Protein AF-A0A5K0ZUV0-F1 (afdb_monomer)

Organism: NCBI:txid210225

Structure (mmCIF, N/CA/C/O backbone):
data_AF-A0A5K0ZUV0-F1
#
_entry.id   AF-A0A5K0ZUV0-F1
#
loop_
_atom_site.group_PDB
_atom_site.id
_atom_site.type_symbol
_atom_site.label_atom_id
_atom_site.label_alt_id
_atom_site.label_comp_id
_atom_site.label_asym_id
_atom_site.label_entity_id
_atom_site.label_seq_id
_atom_site.pdbx_PDB_ins_code
_atom_site.Cartn_x
_atom_site.Cartn_y
_atom_site.Cartn_z
_atom_site.occupancy
_atom_site.B_iso_or_equiv
_atom_site.auth_seq_id
_atom_site.auth_comp_id
_a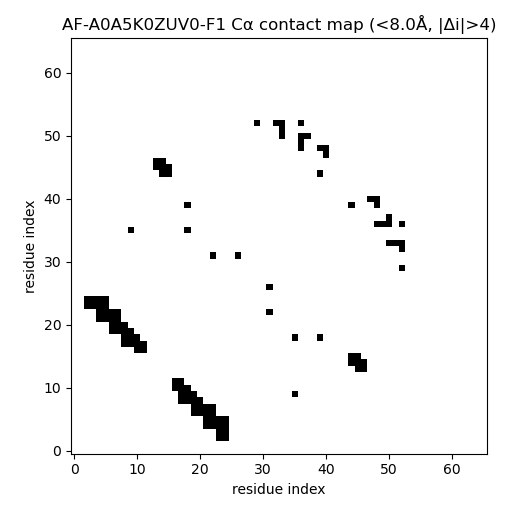tom_site.auth_asym_id
_atom_site.auth_atom_id
_atom_site.pdbx_PDB_model_num
ATOM 1 N N . MET A 1 1 ? -13.082 -0.586 25.564 1.00 49.84 1 MET A N 1
ATOM 2 C CA . MET A 1 1 ? -13.389 -0.882 24.145 1.00 49.84 1 MET A CA 1
ATOM 3 C C . MET A 1 1 ? -12.320 -1.829 23.621 1.00 49.84 1 MET A C 1
ATOM 5 O O . MET A 1 1 ? -11.152 -1.582 23.888 1.00 49.84 1 MET A O 1
ATOM 9 N N . LYS A 1 2 ? -12.682 -2.941 22.966 1.00 60.56 2 LYS A N 1
ATOM 10 C CA . LYS A 1 2 ? -11.691 -3.801 22.294 1.00 60.56 2 LYS A CA 1
ATOM 11 C C . LYS A 1 2 ? -11.154 -3.025 21.091 1.00 60.56 2 LYS A C 1
ATOM 13 O O . LYS A 1 2 ? -11.952 -2.657 20.236 1.00 60.56 2 LYS A O 1
ATOM 18 N N . SER A 1 3 ? -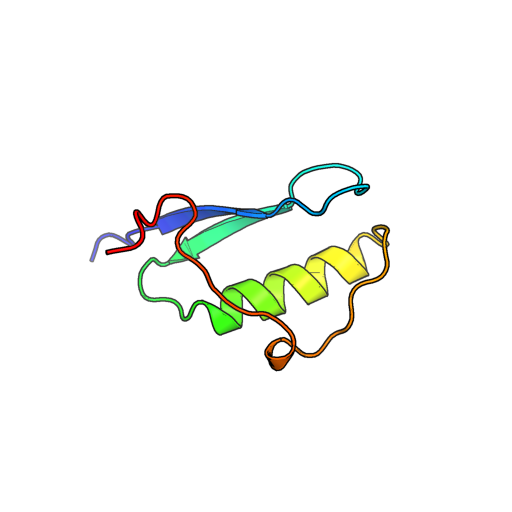9.846 -2.769 21.029 1.00 71.00 3 SER A N 1
ATOM 19 C CA . SER A 1 3 ? -9.213 -2.261 19.808 1.00 71.00 3 SER A CA 1
ATOM 20 C C . SER A 1 3 ? -9.374 -3.322 18.727 1.00 71.00 3 SER A C 1
ATOM 22 O O . SER A 1 3 ? -8.700 -4.352 18.766 1.00 71.00 3 SER A O 1
ATOM 24 N N . ASN A 1 4 ? -10.312 -3.106 17.807 1.00 89.38 4 ASN A N 1
ATOM 25 C CA . ASN A 1 4 ? -10.436 -3.947 16.631 1.00 89.38 4 ASN A CA 1
ATOM 26 C C . ASN A 1 4 ? -9.260 -3.601 15.722 1.00 89.38 4 ASN A C 1
ATOM 28 O O . ASN A 1 4 ? -9.221 -2.512 15.153 1.00 89.38 4 ASN A O 1
ATOM 32 N N . ARG A 1 5 ? -8.261 -4.479 15.678 1.00 93.31 5 ARG A N 1
ATOM 33 C CA . ARG A 1 5 ? -7.032 -4.248 14.925 1.00 93.31 5 ARG A CA 1
ATOM 34 C C . ARG A 1 5 ? -6.999 -5.138 13.701 1.00 93.31 5 ARG A C 1
ATOM 36 O O . ARG A 1 5 ? -7.382 -6.304 13.768 1.00 93.31 5 ARG A O 1
ATOM 43 N N . LEU A 1 6 ? -6.503 -4.584 12.608 1.00 94.38 6 LEU A N 1
ATOM 44 C CA . LEU A 1 6 ? -6.351 -5.266 11.336 1.00 94.38 6 LEU A CA 1
ATOM 45 C C . LEU A 1 6 ? -4.865 -5.408 11.032 1.00 94.38 6 LEU A C 1
ATOM 47 O O . LEU A 1 6 ? -4.099 -4.456 11.176 1.00 94.38 6 LEU A O 1
ATOM 51 N N . LEU A 1 7 ? -4.461 -6.603 10.608 1.00 95.94 7 LEU A N 1
ATOM 52 C CA . LEU A 1 7 ? -3.147 -6.804 10.016 1.00 95.94 7 LEU A CA 1
ATOM 53 C C . LEU A 1 7 ? -3.248 -6.489 8.525 1.00 95.94 7 LEU A C 1
ATOM 55 O O . LEU A 1 7 ? -3.888 -7.224 7.776 1.00 95.94 7 LEU A O 1
ATOM 59 N N . ILE A 1 8 ? -2.599 -5.414 8.098 1.00 95.31 8 ILE A N 1
ATOM 60 C CA . ILE A 1 8 ? -2.505 -5.036 6.691 1.00 95.31 8 ILE A CA 1
ATOM 61 C C . ILE A 1 8 ? -1.158 -5.504 6.154 1.00 95.31 8 ILE A C 1
ATOM 63 O O . ILE A 1 8 ? -0.115 -5.265 6.762 1.00 95.31 8 ILE A O 1
ATOM 67 N N . SER A 1 9 ? -1.193 -6.178 5.004 1.00 96.25 9 SER A N 1
ATOM 68 C CA . SER A 1 9 ? -0.011 -6.614 4.265 1.00 96.25 9 SER A CA 1
ATOM 69 C C . SER A 1 9 ? 0.035 -5.889 2.926 1.00 96.25 9 SER A C 1
ATOM 71 O O . SER A 1 9 ? -0.771 -6.179 2.044 1.00 96.25 9 SER A O 1
ATOM 73 N N . VAL A 1 10 ? 0.986 -4.973 2.759 1.00 95.56 10 VAL A N 1
ATOM 74 C CA . VAL A 1 10 ? 1.176 -4.239 1.505 1.00 95.56 10 VAL A CA 1
ATOM 75 C C . VAL A 1 10 ? 2.278 -4.893 0.691 1.00 95.56 10 VAL A C 1
ATOM 77 O O . VAL A 1 10 ? 3.401 -5.044 1.167 1.00 95.56 10 VAL A O 1
ATOM 80 N N . THR A 1 11 ? 1.966 -5.258 -0.549 1.00 95.31 11 THR A N 1
ATOM 81 C CA . THR A 1 11 ? 2.936 -5.802 -1.503 1.00 95.31 11 THR A CA 1
ATOM 82 C C . THR A 1 11 ? 3.068 -4.868 -2.693 1.00 95.31 11 THR A C 1
ATOM 84 O O . THR A 1 11 ? 2.087 -4.307 -3.171 1.00 95.31 11 THR A O 1
ATOM 87 N N . VAL A 1 12 ? 4.304 -4.692 -3.152 1.00 95.00 12 VAL A N 1
ATOM 88 C CA . VAL A 1 12 ? 4.626 -3.912 -4.346 1.00 95.00 12 VAL A CA 1
ATOM 89 C C . VAL A 1 12 ? 5.356 -4.846 -5.293 1.00 95.00 12 VAL A C 1
ATOM 91 O O . VAL A 1 12 ? 6.350 -5.469 -4.912 1.00 95.00 12 VAL A O 1
ATOM 94 N N . MET A 1 13 ? 4.843 -4.972 -6.514 1.00 93.81 13 MET A N 1
ATOM 95 C CA . MET A 1 13 ? 5.435 -5.830 -7.538 1.00 93.81 13 MET A CA 1
ATOM 96 C C . MET A 1 13 ? 6.895 -5.434 -7.795 1.00 93.81 13 MET A C 1
ATOM 98 O O . MET A 1 13 ? 7.209 -4.256 -7.955 1.00 93.81 13 MET A O 1
ATOM 102 N N . GLY A 1 14 ? 7.791 -6.424 -7.813 1.00 92.50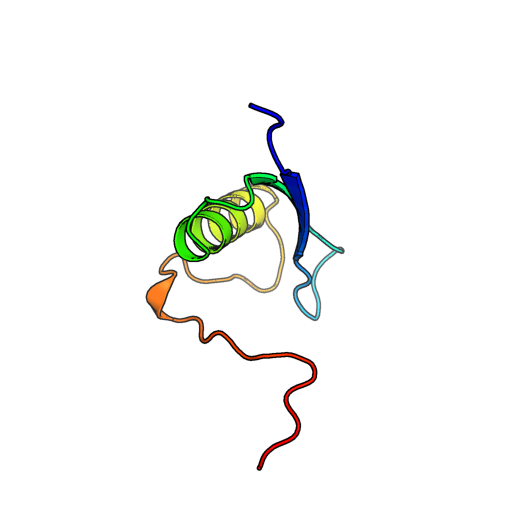 14 GLY A N 1
ATOM 103 C CA . GLY A 1 14 ? 9.234 -6.208 -7.981 1.00 92.50 14 GLY A CA 1
ATOM 104 C C . GLY A 1 14 ? 9.978 -5.741 -6.722 1.00 92.50 14 GLY A C 1
ATOM 105 O O . GLY A 1 14 ? 11.170 -5.458 -6.806 1.00 92.50 14 GLY A O 1
ATOM 106 N N . SER A 1 15 ? 9.305 -5.669 -5.568 1.00 95.44 15 SER A N 1
ATOM 107 C CA . SER A 1 15 ? 9.924 -5.327 -4.283 1.00 95.44 15 SER A CA 1
ATOM 108 C C . SER A 1 15 ? 10.345 -6.552 -3.466 1.00 95.44 15 SER A C 1
ATOM 110 O O . SER A 1 15 ? 9.986 -7.686 -3.774 1.00 95.44 15 SER A O 1
ATOM 112 N N . ALA A 1 16 ? 11.089 -6.316 -2.382 1.00 90.50 16 ALA A N 1
ATOM 113 C CA . ALA A 1 16 ? 11.717 -7.349 -1.551 1.00 90.50 16 ALA A CA 1
ATOM 114 C C . ALA A 1 16 ? 10.738 -8.207 -0.716 1.00 90.50 16 ALA A C 1
ATOM 116 O O . ALA A 1 16 ? 11.154 -9.184 -0.099 1.00 90.50 16 ALA A O 1
ATOM 117 N N . GLY A 1 17 ? 9.447 -7.859 -0.666 1.00 93.25 17 GLY A N 1
ATOM 118 C CA . GLY A 1 17 ? 8.418 -8.612 0.061 1.00 93.25 17 GLY A CA 1
ATOM 119 C C . GLY A 1 17 ? 7.314 -7.719 0.634 1.00 93.25 17 GLY A C 1
ATOM 120 O O . GLY A 1 17 ? 7.267 -6.528 0.329 1.00 93.25 17 GLY A O 1
ATOM 121 N N . PRO A 1 18 ? 6.408 -8.247 1.469 1.00 96.31 18 PRO A N 1
ATOM 122 C CA . PRO A 1 18 ? 5.352 -7.446 2.082 1.00 96.31 18 PRO A CA 1
ATOM 123 C C . PRO A 1 18 ? 5.867 -6.520 3.194 1.00 96.31 18 PRO A C 1
ATOM 125 O O . PRO A 1 18 ? 6.727 -6.908 3.987 1.00 96.31 18 PRO A O 1
ATOM 128 N N . LEU A 1 19 ? 5.294 -5.321 3.290 1.00 96.31 19 LEU A N 1
ATOM 129 C CA . LEU A 1 19 ? 5.280 -4.514 4.514 1.00 96.31 19 LEU A CA 1
ATOM 130 C C . LEU A 1 19 ? 4.053 -4.906 5.335 1.00 96.31 19 LEU A C 1
ATOM 132 O O . LEU A 1 19 ? 2.974 -5.094 4.772 1.00 96.31 19 LEU A O 1
ATOM 136 N N . ARG A 1 20 ? 4.206 -5.053 6.653 1.00 96.38 20 ARG A N 1
ATOM 137 C CA . ARG A 1 20 ? 3.117 -5.483 7.538 1.00 96.38 20 ARG A CA 1
ATOM 138 C C . ARG A 1 20 ? 2.887 -4.470 8.643 1.00 96.38 20 ARG A C 1
ATOM 140 O O . ARG A 1 20 ? 3.819 -4.129 9.365 1.00 96.38 20 ARG A O 1
ATOM 147 N N . PHE A 1 21 ? 1.636 -4.059 8.800 1.00 95.25 21 PHE A N 1
ATOM 148 C CA . PHE A 1 21 ? 1.219 -3.075 9.791 1.00 95.25 21 PHE A CA 1
ATOM 149 C C . PHE A 1 21 ? 0.029 -3.601 10.575 1.00 95.25 21 PHE A C 1
ATOM 151 O O . PHE A 1 21 ? -0.886 -4.193 10.005 1.00 95.25 21 PHE A O 1
ATOM 158 N N . LEU A 1 22 ? 0.036 -3.368 11.884 1.00 94.81 22 LEU A N 1
ATOM 159 C CA . LEU A 1 22 ? -1.139 -3.556 12.717 1.00 94.81 22 LEU A CA 1
ATOM 160 C C . LEU A 1 22 ? -1.799 -2.189 12.894 1.00 94.81 22 LEU A C 1
ATOM 162 O O . LEU A 1 22 ? -1.230 -1.327 13.561 1.00 94.81 22 LEU A O 1
ATOM 166 N N . VAL A 1 23 ? -2.970 -2.002 12.298 1.00 94.69 23 VAL A N 1
ATOM 167 C CA . VAL A 1 23 ? -3.705 -0.727 12.305 1.00 94.69 23 VAL A CA 1
ATOM 168 C C . VAL A 1 23 ? -5.012 -0.875 13.068 1.00 94.69 23 VAL A C 1
ATOM 170 O O . VAL A 1 23 ? -5.499 -1.997 13.250 1.00 94.69 23 VAL A O 1
ATOM 173 N N . ASN A 1 24 ? -5.598 0.230 13.524 1.00 93.44 24 ASN A N 1
ATOM 174 C CA . ASN A 1 24 ? -6.946 0.175 14.086 1.00 93.44 24 ASN A CA 1
ATOM 175 C C . ASN A 1 24 ? -7.983 0.208 12.954 1.00 93.44 24 ASN A C 1
ATOM 177 O O . ASN A 1 24 ? -7.780 0.854 11.932 1.00 93.44 24 ASN A O 1
ATOM 181 N N . ALA A 1 25 ? -9.089 -0.518 13.112 1.00 91.06 25 ALA A N 1
ATOM 182 C CA . ALA A 1 25 ? -10.107 -0.642 12.066 1.00 91.06 25 ALA A CA 1
ATOM 183 C C . ALA A 1 25 ? -10.864 0.669 11.774 1.00 91.06 25 ALA A C 1
ATOM 185 O O . ALA A 1 25 ? -11.502 0.780 10.733 1.00 91.06 25 ALA A O 1
ATOM 186 N N . ASP A 1 26 ? -10.818 1.631 12.693 1.00 91.75 26 ASP A N 1
ATOM 187 C CA . ASP A 1 26 ? -11.381 2.979 12.581 1.00 91.75 26 ASP A CA 1
ATOM 188 C C . ASP A 1 26 ? -10.403 4.000 11.971 1.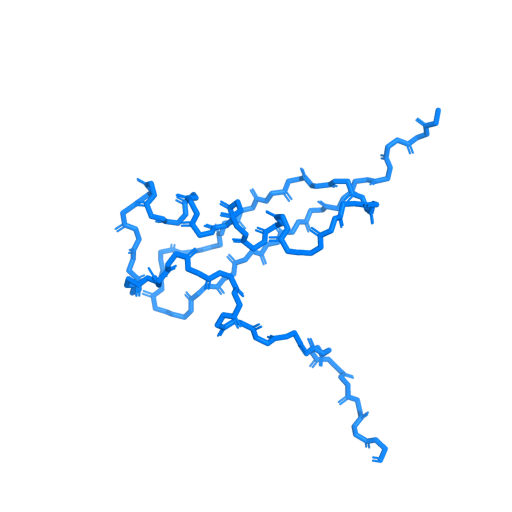00 91.75 26 ASP A C 1
ATOM 190 O O . ASP A 1 26 ? -10.769 5.154 11.750 1.00 91.75 26 ASP A O 1
ATOM 194 N N . GLU A 1 27 ? -9.167 3.592 11.679 1.00 91.81 27 GLU A N 1
ATOM 195 C CA . GLU A 1 27 ? -8.165 4.451 11.059 1.00 91.81 27 GLU A CA 1
ATOM 196 C C . GLU A 1 27 ? -8.474 4.702 9.575 1.00 91.81 27 GLU A C 1
ATOM 198 O O . GLU A 1 27 ? -8.926 3.820 8.841 1.00 91.81 27 GLU A O 1
ATOM 203 N N . MET A 1 28 ? -8.207 5.924 9.106 1.00 93.69 28 MET A N 1
ATOM 204 C CA . MET A 1 28 ? -8.402 6.271 7.701 1.00 93.69 28 MET A CA 1
ATOM 205 C C . MET A 1 28 ? -7.408 5.517 6.813 1.00 93.69 28 MET A C 1
ATOM 207 O O . MET A 1 28 ? -6.205 5.508 7.071 1.00 93.69 28 MET A O 1
ATOM 211 N N . VAL A 1 29 ? -7.890 4.979 5.688 1.00 92.62 29 VAL A N 1
ATOM 212 C CA . VAL A 1 29 ? -7.039 4.285 4.700 1.00 92.62 29 VAL A CA 1
ATOM 213 C C . VAL A 1 29 ? -5.897 5.182 4.209 1.00 92.62 29 VAL A C 1
ATOM 215 O O . VAL A 1 29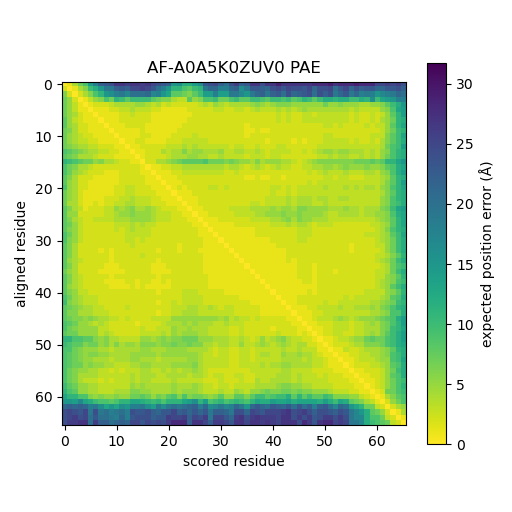 ? -4.786 4.711 3.985 1.00 92.62 29 VAL A O 1
ATOM 218 N N . MET A 1 30 ? -6.144 6.490 4.108 1.00 94.31 30 MET A N 1
ATOM 219 C CA . MET A 1 30 ? -5.145 7.489 3.731 1.00 94.31 30 MET A CA 1
ATOM 220 C C . MET A 1 30 ? -3.917 7.469 4.661 1.00 94.31 30 MET A C 1
ATOM 222 O O . MET A 1 30 ? -2.785 7.463 4.182 1.00 94.31 30 MET A O 1
ATOM 226 N N . SER A 1 31 ? -4.127 7.359 5.977 1.00 93.81 31 SER A N 1
ATOM 227 C CA . SER A 1 31 ? -3.051 7.277 6.975 1.00 93.81 31 SER A CA 1
ATOM 228 C C . SER A 1 31 ? -2.212 6.008 6.805 1.00 93.81 31 SER A C 1
ATOM 230 O O . SER A 1 31 ? -0.984 6.059 6.891 1.00 93.81 31 SER A O 1
ATOM 232 N N . VAL A 1 32 ? -2.853 4.888 6.457 1.00 94.25 32 VAL A N 1
ATOM 233 C CA . VAL A 1 32 ? -2.166 3.623 6.155 1.00 94.25 32 VAL A CA 1
ATOM 234 C C . VAL A 1 32 ? -1.294 3.749 4.903 1.00 94.25 32 VAL A C 1
ATOM 236 O O . VAL A 1 32 ? -0.163 3.255 4.890 1.00 94.25 32 VAL A O 1
ATOM 239 N N . ILE A 1 33 ? -1.778 4.426 3.855 1.00 95.62 33 ILE A N 1
ATOM 240 C CA . ILE A 1 33 ? -0.998 4.673 2.631 1.00 95.62 33 ILE A CA 1
ATOM 241 C C . ILE A 1 33 ? 0.216 5.548 2.954 1.00 95.62 33 ILE A C 1
ATOM 243 O O . ILE A 1 33 ? 1.336 5.183 2.602 1.00 95.62 33 ILE A O 1
ATOM 247 N N . GLU A 1 34 ? 0.036 6.657 3.675 1.00 95.38 34 GLU A N 1
ATOM 248 C CA . GLU A 1 34 ? 1.153 7.518 4.076 1.00 95.38 34 GLU A CA 1
ATOM 249 C C . GLU A 1 34 ? 2.208 6.773 4.900 1.00 95.38 34 GLU A C 1
ATOM 251 O O . GLU A 1 34 ? 3.408 6.898 4.635 1.00 95.38 34 GLU A O 1
ATOM 256 N N . GLN A 1 35 ? 1.775 5.993 5.896 1.00 95.25 35 GLN A N 1
ATOM 257 C CA . GLN A 1 35 ? 2.669 5.174 6.714 1.00 95.25 35 GLN A CA 1
ATOM 258 C C . GLN A 1 35 ? 3.436 4.183 5.840 1.00 95.25 35 GLN A C 1
ATOM 260 O O . GLN A 1 35 ? 4.652 4.046 5.974 1.00 95.25 35 GLN A O 1
ATOM 265 N N . THR A 1 36 ? 2.739 3.541 4.905 1.00 95.75 36 THR A N 1
ATOM 266 C CA . THR A 1 36 ? 3.338 2.601 3.963 1.00 95.75 36 THR A CA 1
ATOM 267 C C . THR A 1 36 ? 4.411 3.276 3.116 1.00 95.75 36 THR A C 1
ATOM 269 O O . THR A 1 36 ? 5.520 2.756 3.050 1.00 95.75 36 THR A O 1
ATOM 272 N N . LEU A 1 37 ? 4.131 4.433 2.503 1.00 95.88 37 LEU A N 1
ATOM 273 C CA . LEU A 1 37 ? 5.097 5.148 1.659 1.00 95.88 37 LEU A CA 1
ATOM 274 C C . LEU A 1 37 ? 6.336 5.579 2.454 1.00 95.88 37 LEU A C 1
ATOM 276 O O . LEU A 1 37 ? 7.462 5.399 1.987 1.00 95.88 37 LEU A O 1
ATOM 280 N N . LYS A 1 38 ? 6.143 6.073 3.684 1.00 95.44 38 LYS A N 1
ATOM 281 C CA . LYS A 1 38 ? 7.239 6.440 4.593 1.00 95.44 38 LYS A CA 1
ATOM 282 C C . LYS A 1 38 ? 8.102 5.227 4.954 1.00 95.44 38 LYS A C 1
ATOM 284 O O . LYS A 1 38 ? 9.320 5.292 4.803 1.00 95.44 38 LYS A O 1
ATOM 289 N N . SER A 1 39 ? 7.498 4.116 5.384 1.00 95.62 39 SER A N 1
ATOM 290 C CA . SER A 1 39 ? 8.226 2.880 5.712 1.00 95.62 39 SER A CA 1
ATOM 291 C C . SER A 1 39 ? 8.935 2.290 4.495 1.00 95.62 39 SER A C 1
ATOM 293 O O . SER A 1 39 ? 10.088 1.878 4.586 1.00 95.62 39 SER A O 1
ATOM 295 N N . TYR A 1 40 ? 8.280 2.303 3.337 1.00 96.19 40 TYR A N 1
ATOM 296 C CA . TYR A 1 40 ? 8.837 1.802 2.089 1.00 96.19 40 TYR A CA 1
ATOM 297 C C . TYR A 1 40 ? 10.092 2.579 1.665 1.00 96.19 40 TYR A C 1
ATOM 299 O O . TYR A 1 40 ? 11.100 1.972 1.294 1.00 96.19 40 TYR A O 1
ATOM 307 N N . ALA A 1 41 ? 10.052 3.913 1.760 1.00 95.25 41 ALA A N 1
ATOM 308 C CA . ALA A 1 41 ? 11.199 4.775 1.490 1.00 95.25 41 ALA A CA 1
ATOM 309 C C . ALA A 1 41 ? 12.313 4.603 2.536 1.00 95.25 41 ALA A C 1
ATOM 311 O O . ALA A 1 41 ? 13.483 4.538 2.163 1.00 95.25 41 ALA A O 1
ATOM 312 N N . HIS A 1 42 ? 11.959 4.472 3.822 1.00 94.69 42 HIS A N 1
ATOM 313 C CA . HIS A 1 42 ? 12.916 4.228 4.908 1.00 94.69 42 HIS A CA 1
ATOM 314 C C . HIS A 1 42 ? 13.698 2.929 4.677 1.00 94.69 42 HIS A C 1
ATOM 316 O O . HIS A 1 42 ? 14.917 2.909 4.804 1.00 94.69 42 HIS A O 1
ATOM 322 N N . GLU A 1 43 ? 13.023 1.855 4.264 1.00 95.38 43 GLU A N 1
ATOM 323 C CA . GLU A 1 43 ? 13.668 0.578 3.938 1.00 95.38 43 GLU A CA 1
ATOM 324 C C . GLU A 1 43 ? 14.462 0.606 2.614 1.00 95.38 43 GLU A C 1
ATOM 326 O O . GLU A 1 43 ? 15.025 -0.411 2.211 1.00 95.38 43 GLU A O 1
ATOM 331 N N . GLY A 1 44 ? 14.512 1.742 1.905 1.00 94.81 44 GLY A N 1
ATOM 332 C CA . GLY A 1 44 ? 15.263 1.885 0.655 1.00 94.81 44 GLY A CA 1
ATOM 333 C C . GLY A 1 44 ? 14.742 0.997 -0.477 1.00 94.81 44 GLY A C 1
ATOM 334 O O . GLY A 1 44 ? 15.493 0.660 -1.398 1.00 94.81 44 GLY A O 1
ATOM 335 N N . ARG A 1 45 ? 13.466 0.594 -0.411 1.00 95.50 45 ARG A N 1
ATOM 336 C CA . ARG A 1 45 ? 12.884 -0.401 -1.314 1.00 95.50 45 ARG A CA 1
ATOM 337 C C . ARG A 1 45 ? 12.814 0.087 -2.763 1.00 95.50 45 ARG A C 1
ATOM 339 O O . ARG A 1 45 ? 12.872 1.277 -3.078 1.00 95.50 45 ARG A O 1
ATOM 346 N N . ARG A 1 46 ? 12.707 -0.883 -3.670 1.00 93.81 46 ARG A N 1
ATOM 347 C CA . ARG A 1 46 ? 12.566 -0.697 -5.121 1.00 93.81 46 ARG A CA 1
ATOM 348 C C . ARG A 1 46 ? 11.291 -1.403 -5.598 1.00 93.81 46 ARG A C 1
ATOM 350 O O . ARG A 1 46 ? 10.972 -2.442 -5.020 1.00 93.81 46 ARG A O 1
ATOM 357 N N . PRO A 1 47 ? 10.575 -0.869 -6.605 1.00 93.94 47 PRO A N 1
ATOM 358 C CA . PRO A 1 47 ? 10.810 0.411 -7.298 1.00 93.94 47 PRO A CA 1
ATOM 359 C C . PRO A 1 47 ? 10.574 1.629 -6.392 1.00 93.94 47 PRO A C 1
ATOM 361 O O . PRO A 1 47 ? 9.910 1.493 -5.371 1.00 93.94 47 PRO A O 1
ATOM 364 N N . ILE A 1 48 ? 11.125 2.799 -6.736 1.00 93.12 48 ILE A N 1
ATOM 365 C CA . ILE A 1 48 ? 10.895 4.037 -5.968 1.00 93.12 48 ILE A CA 1
ATOM 366 C C . ILE A 1 48 ? 9.433 4.454 -6.141 1.00 93.12 48 ILE A C 1
ATOM 368 O O . ILE A 1 48 ? 8.962 4.606 -7.266 1.00 93.12 48 ILE A O 1
ATOM 372 N N . LEU A 1 49 ? 8.739 4.640 -5.020 1.00 90.44 49 LEU A N 1
ATOM 373 C CA . LEU A 1 49 ? 7.393 5.202 -4.984 1.00 90.44 49 LEU A CA 1
ATOM 374 C C . LEU A 1 49 ? 7.474 6.706 -4.692 1.00 90.44 49 LEU A C 1
ATOM 376 O O . LEU A 1 49 ? 8.387 7.157 -3.998 1.00 90.44 49 LEU A O 1
ATOM 380 N N . GLY A 1 50 ? 6.520 7.477 -5.217 1.00 87.50 50 GLY A N 1
ATOM 381 C CA . GLY A 1 50 ? 6.333 8.873 -4.815 1.0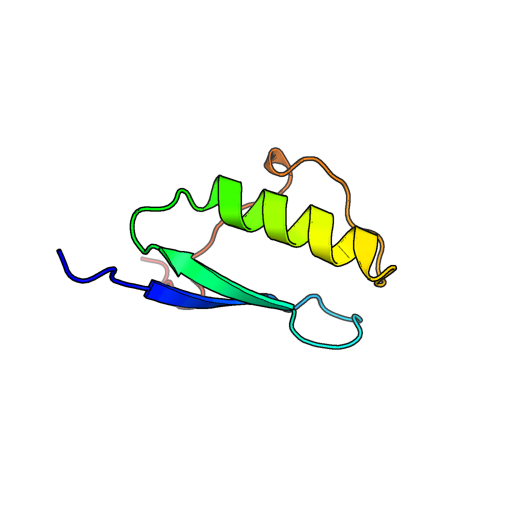0 87.50 50 GLY A CA 1
ATOM 382 C C . GLY A 1 50 ? 5.853 8.990 -3.363 1.00 87.50 50 GLY A C 1
ATOM 383 O O . GLY A 1 50 ? 5.516 7.995 -2.726 1.00 87.50 50 GLY A O 1
ATOM 384 N N . THR A 1 51 ? 5.804 10.212 -2.835 1.00 87.25 51 THR A N 1
ATOM 385 C CA . THR A 1 51 ? 5.394 10.482 -1.442 1.00 87.25 51 THR A CA 1
ATOM 386 C C . THR A 1 51 ? 3.951 10.955 -1.297 1.00 87.25 51 THR A C 1
ATOM 388 O O . THR A 1 51 ? 3.443 11.014 -0.182 1.00 87.25 51 THR A O 1
ATOM 391 N N . ASP A 1 52 ? 3.299 11.318 -2.400 1.00 91.81 52 ASP A N 1
ATOM 392 C CA . ASP A 1 52 ? 1.930 11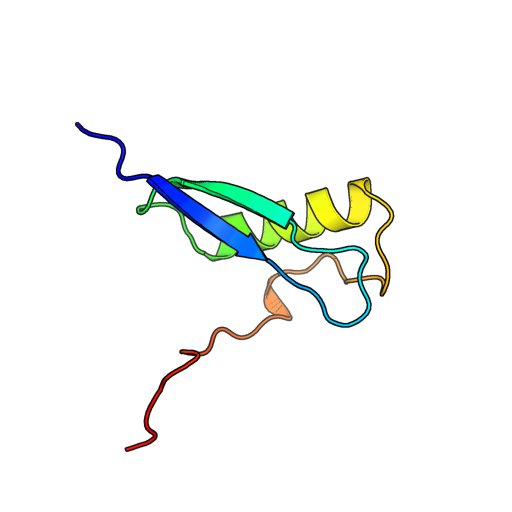.828 -2.396 1.00 91.81 52 ASP A CA 1
ATOM 393 C C . ASP A 1 52 ? 0.917 10.680 -2.504 1.00 91.81 52 ASP A C 1
ATOM 395 O O . ASP A 1 52 ? 0.849 9.979 -3.519 1.00 91.81 52 ASP A O 1
ATOM 399 N N . PHE A 1 53 ? 0.135 10.504 -1.436 1.00 88.69 53 PHE A N 1
ATOM 400 C CA . PHE A 1 53 ? -0.884 9.464 -1.315 1.00 88.69 53 PHE A CA 1
ATOM 401 C C . PHE A 1 53 ? -2.063 9.667 -2.279 1.00 88.69 53 PHE A C 1
ATOM 403 O O . PHE A 1 53 ? -2.764 8.701 -2.574 1.00 88.69 53 PHE A O 1
ATOM 410 N N . ASN A 1 54 ? -2.283 10.884 -2.795 1.00 91.69 54 ASN A N 1
ATOM 411 C CA . ASN A 1 54 ? -3.387 11.169 -3.721 1.00 91.69 54 ASN A CA 1
ATOM 412 C C . ASN A 1 54 ? -3.189 10.520 -5.096 1.00 91.69 54 ASN A C 1
ATOM 414 O O . ASN A 1 54 ? -4.133 10.417 -5.873 1.00 91.69 54 ASN A O 1
ATOM 418 N N . ASN A 1 55 ? -1.981 10.032 -5.389 1.00 92.56 55 ASN A N 1
ATOM 419 C CA . ASN A 1 55 ? -1.679 9.327 -6.634 1.00 92.56 55 ASN A CA 1
ATOM 420 C C . ASN A 1 55 ? -2.134 7.856 -6.636 1.00 92.56 55 ASN A C 1
ATOM 422 O O . ASN A 1 55 ? -1.866 7.138 -7.599 1.00 92.56 55 ASN A O 1
ATOM 426 N N . PHE A 1 56 ? -2.790 7.385 -5.572 1.00 89.75 56 PHE A N 1
ATOM 427 C CA . PHE A 1 56 ? -3.243 6.003 -5.437 1.00 89.75 56 PHE A CA 1
ATOM 428 C C . PHE A 1 56 ? -4.769 5.914 -5.495 1.00 89.75 56 PHE A C 1
ATOM 430 O O . PHE A 1 56 ? -5.480 6.679 -4.848 1.00 89.75 56 PHE A O 1
ATOM 437 N N . LEU A 1 57 ? -5.270 4.929 -6.243 1.00 91.19 57 LEU A N 1
ATOM 438 C CA . LEU A 1 57 ? -6.690 4.593 -6.309 1.00 91.19 57 LEU A CA 1
ATOM 439 C C . LEU A 1 57 ? -6.963 3.321 -5.508 1.00 91.19 57 LEU A C 1
ATOM 441 O O . LEU A 1 57 ? -6.183 2.368 -5.544 1.00 91.19 57 LEU A O 1
ATOM 445 N N . LEU A 1 58 ? -8.095 3.300 -4.807 1.00 90.56 58 LEU A N 1
ATOM 446 C CA . LEU A 1 58 ? -8.567 2.135 -4.070 1.00 90.56 58 LEU A CA 1
ATOM 447 C C . LEU A 1 58 ? -9.567 1.358 -4.920 1.00 90.56 58 LEU A C 1
ATOM 449 O O . LEU A 1 58 ? -10.501 1.935 -5.473 1.00 90.56 58 LEU A O 1
ATOM 453 N N . TYR A 1 59 ? -9.387 0.044 -4.985 1.00 89.06 59 TYR A N 1
ATOM 454 C CA . TYR A 1 59 ? -10.310 -0.866 -5.648 1.00 89.06 59 TYR A CA 1
ATOM 455 C C . TYR A 1 59 ? -10.594 -2.072 -4.755 1.00 89.06 59 TYR A C 1
ATOM 457 O O . TYR A 1 59 ? -9.738 -2.528 -3.992 1.00 89.06 59 TYR A O 1
ATOM 465 N N . CYS A 1 60 ? -11.805 -2.611 -4.862 1.00 88.75 60 CYS A N 1
ATOM 466 C CA . CYS A 1 60 ? -12.128 -3.900 -4.270 1.00 88.75 60 CYS A CA 1
ATOM 467 C C . CYS A 1 60 ? -11.459 -4.997 -5.101 1.00 88.75 60 CYS A C 1
ATOM 469 O O . CYS A 1 60 ? -11.783 -5.158 -6.274 1.00 88.75 60 CYS A O 1
ATOM 471 N N . ALA A 1 61 ? -10.562 -5.777 -4.493 1.00 81.81 61 ALA A N 1
ATOM 472 C CA . ALA A 1 61 ? -9.840 -6.847 -5.191 1.00 81.81 61 ALA A CA 1
ATOM 473 C C . ALA A 1 61 ? -10.770 -7.893 -5.838 1.00 81.81 61 ALA A C 1
ATOM 475 O O . ALA A 1 61 ? -10.425 -8.469 -6.864 1.00 81.81 61 ALA A O 1
ATOM 476 N N . ASN A 1 62 ?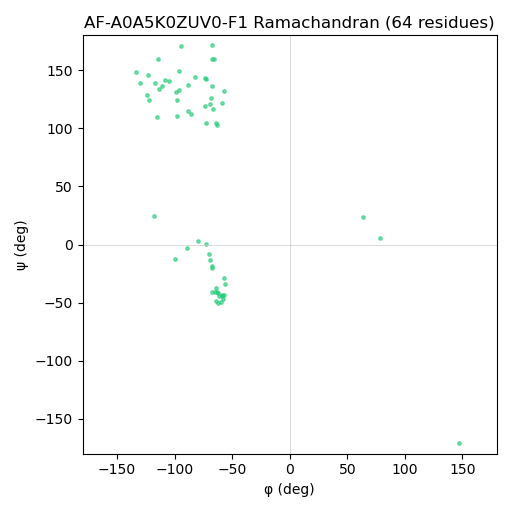 -11.958 -8.095 -5.257 1.00 80.00 62 ASN A N 1
ATOM 477 C CA . ASN A 1 62 ? -12.940 -9.093 -5.686 1.00 80.00 62 ASN A CA 1
ATOM 478 C C . ASN A 1 62 ? -14.263 -8.456 -6.142 1.00 80.00 62 ASN A C 1
ATOM 480 O O . ASN A 1 62 ? -15.313 -9.085 -6.027 1.00 80.00 62 ASN A O 1
ATOM 484 N N . GLY A 1 63 ? -14.247 -7.193 -6.576 1.00 61.44 63 GLY A N 1
ATOM 485 C CA . GLY A 1 63 ? -15.454 -6.553 -7.089 1.00 61.44 63 GLY A CA 1
ATOM 486 C C . GLY A 1 63 ? -15.928 -7.265 -8.353 1.00 61.44 63 GLY A C 1
ATOM 487 O O . GLY A 1 63 ? -15.328 -7.085 -9.410 1.00 61.44 63 GLY A O 1
ATOM 488 N N . VAL A 1 64 ? -16.992 -8.067 -8.255 1.00 58.84 64 VAL A N 1
ATOM 489 C CA . VAL A 1 64 ? -17.814 -8.373 -9.428 1.00 58.84 64 VAL A CA 1
ATOM 490 C C . VAL A 1 64 ? -18.313 -7.030 -9.941 1.00 58.84 64 VAL A C 1
ATOM 492 O O . VAL A 1 64 ? -18.876 -6.242 -9.183 1.00 58.84 64 VAL A O 1
ATOM 495 N N . SER A 1 65 ? -17.998 -6.735 -11.196 1.00 59.16 65 SER A N 1
ATOM 496 C CA . SER A 1 65 ? -18.619 -5.629 -11.911 1.00 59.16 65 SER A CA 1
ATOM 497 C C . SER A 1 65 ? -20.089 -6.001 -12.099 1.00 59.16 65 SER A C 1
ATOM 499 O O . SER A 1 65 ? -20.352 -7.027 -12.727 1.00 59.16 65 SER A O 1
ATOM 501 N N . ASP A 1 66 ? -21.007 -5.233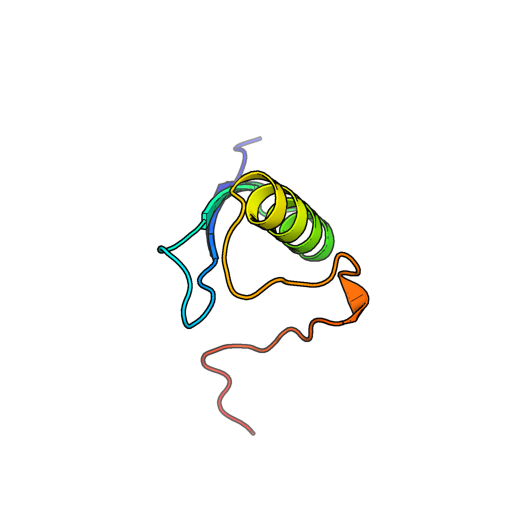 -11.515 1.00 57.38 66 ASP A N 1
ATOM 502 C CA . ASP A 1 66 ? -22.393 -5.197 -12.002 1.00 57.38 66 ASP A CA 1
ATOM 503 C C . ASP A 1 66 ? -22.436 -4.492 -13.368 1.00 57.38 66 ASP A C 1
ATOM 505 O O . ASP A 1 66 ? -21.702 -3.485 -13.536 1.00 57.38 66 ASP A O 1
#

Sequence (66 aa):
MKSNRLLISVTVMGSAGPLRFLVNADEMVMSVIEQTLKSYAHEGRRPILGTDFNNFLLYCANGVSD

Solvent-accessible surface area (backbone atoms only — not comparable to full-atom values): 4463 Å² total; per-residue (Å²): 131,84,83,57,65,42,82,46,73,50,74,54,87,86,35,98,57,69,49,77,45,82,42,55,71,88,58,58,69,67,59,54,48,46,50,47,43,52,52,43,57,71,70,67,50,45,70,83,75,74,86,65,62,84,82,61,84,88,76,68,94,79,62,75,82,128

Nearest PDB structures (foldseek):
  6zad-assembly1_A  TM=7.959E-01  e=1.757E-01  Mus musculus
  7z8i-assembly1_f  TM=4.577E-01  e=4.690E+00  Homo sapiens
  3oqc-assembly1_A  TM=5.077E-01  e=5.377E+00  Mus musculus
  8ptk-assembly1_e  TM=4.130E-01  e=7.571E+00  Homo sapiens

Mean predicted aligned error: 5.24 Å

Radius of gyration: 13.41 Å; Cα contacts (8 Å, |Δi|>4): 58; chains: 1; bounding box: 38×21×36 Å

Secondary structure (DSSP, 8-state):
----EEEEEE--TTSSS-EEEEEETTS-HHHHHHHHHHHHHHTT-SSPPPS-GGG-----TT----

InterPro domains:
  IPR040358 Uncharacterized protein At4g22758-like [PTHR33270] (3-64)
  IPR055482 Domain of unknown function DUF7054 [PF23156] (2-62)

Foldseek 3Di:
DPQQWDWDWDDDPPKPGTDIDTHGPPDDVLVVQQVVLVVCVVVVIPDNDDNDSVVDDDDDPPDDDD

pLDDT: mean 89.51, std 10.88, range [49.84, 96.38]